Protein AF-A0A519G5K0-F1 (afdb_monomer)

Radius of gyration: 10.01 Å; Cα contacts (8 Å, |Δi|>4): 33; chains: 1; bounding box: 22×20×22 Å

Secondary structure (DSSP, 8-state):
-HHHHTTT---EE-S-TT-EEPPP--HHHHHHHHHHHHT-

Sequence (40 aa):
WQGLYDRGVLIRDVGIAHSLRVTAGTVDETTAFLDALASL

Structure (mmCIF, N/CA/C/O backbone):
data_AF-A0A519G5K0-F1
#
_entry.id   AF-A0A519G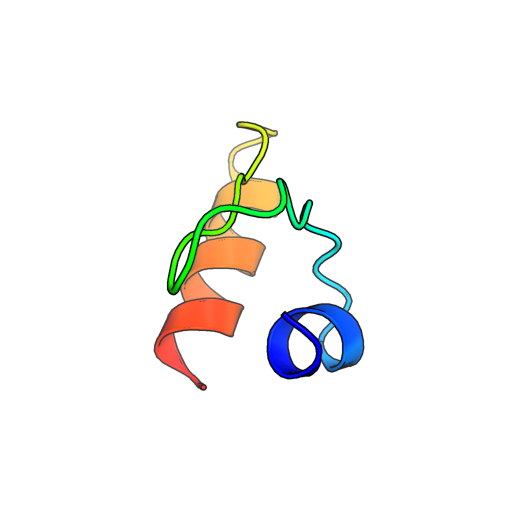5K0-F1
#
loop_
_atom_site.group_PDB
_atom_site.id
_atom_site.type_symbol
_atom_site.label_atom_id
_atom_site.label_alt_id
_atom_site.label_comp_id
_atom_site.label_asym_id
_atom_site.label_entity_id
_atom_site.label_seq_id
_atom_site.pdbx_PDB_ins_code
_atom_site.Cartn_x
_atom_site.Cartn_y
_atom_site.Cartn_z
_atom_site.occupancy
_atom_s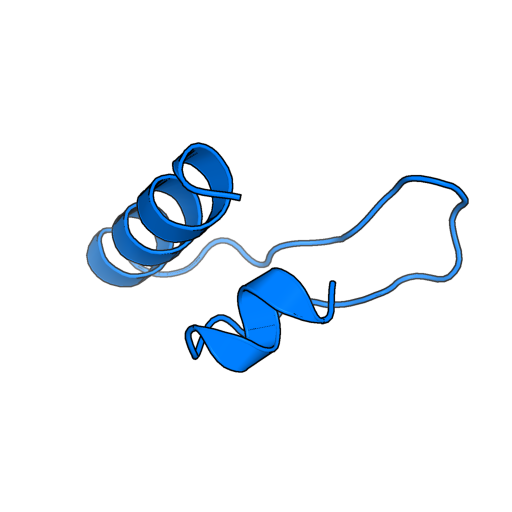ite.B_iso_or_equiv
_atom_site.auth_seq_id
_atom_site.auth_comp_id
_atom_site.auth_asym_id
_atom_site.auth_atom_id
_atom_site.pdbx_PDB_model_num
ATOM 1 N N . TRP A 1 1 ? 5.083 -5.341 -6.076 1.00 91.81 1 TRP A N 1
ATOM 2 C CA . TRP A 1 1 ? 3.845 -4.542 -5.958 1.00 91.81 1 TRP A CA 1
ATOM 3 C C . TRP A 1 1 ? 2.587 -5.408 -5.996 1.00 91.81 1 TRP A C 1
ATOM 5 O O . TRP A 1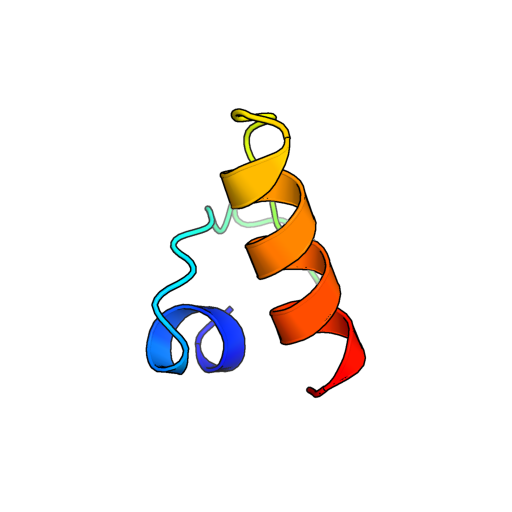 1 ? 1.658 -5.089 -5.271 1.00 91.81 1 TRP A O 1
ATOM 15 N N . GLN A 1 2 ? 2.551 -6.504 -6.767 1.00 94.81 2 GLN A N 1
ATOM 16 C CA . GLN A 1 2 ? 1.347 -7.334 -6.928 1.00 94.81 2 GLN A CA 1
ATOM 17 C C . GLN A 1 2 ? 0.733 -7.829 -5.606 1.00 94.81 2 GLN A C 1
ATOM 19 O O . GLN A 1 2 ? -0.456 -7.643 -5.405 1.00 94.81 2 GLN A O 1
ATOM 24 N N . GLY A 1 3 ? 1.537 -8.294 -4.642 1.00 95.75 3 GLY A N 1
ATOM 25 C C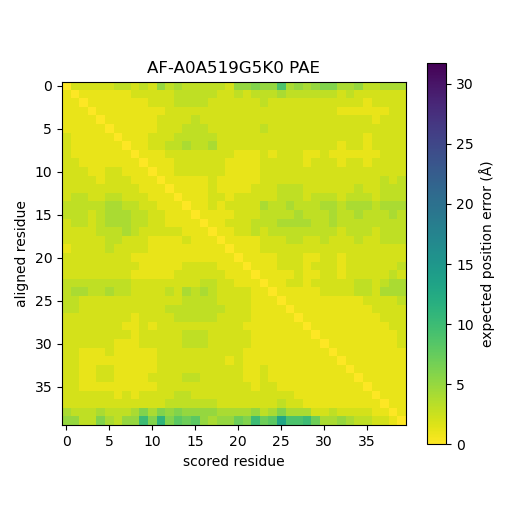A . GLY A 1 3 ? 1.005 -8.728 -3.340 1.00 95.75 3 GLY A CA 1
ATOM 26 C C . GLY A 1 3 ? 0.287 -7.638 -2.523 1.00 95.75 3 GLY A C 1
ATOM 27 O O . GLY A 1 3 ? -0.597 -7.960 -1.737 1.00 95.75 3 GLY A O 1
ATOM 28 N N . LEU A 1 4 ? 0.623 -6.355 -2.715 1.00 96.38 4 LEU A N 1
ATOM 29 C CA . LEU A 1 4 ? -0.133 -5.238 -2.126 1.00 96.38 4 LEU A CA 1
ATOM 30 C C . LEU A 1 4 ? -1.434 -4.986 -2.900 1.00 96.38 4 LEU A C 1
ATOM 32 O O . LEU A 1 4 ? -2.478 -4.763 -2.291 1.00 96.38 4 LEU A O 1
ATOM 36 N N . TYR A 1 5 ? -1.386 -5.084 -4.231 1.00 96.75 5 TYR A N 1
ATOM 37 C CA . TYR A 1 5 ? -2.559 -4.932 -5.093 1.00 96.75 5 TYR A CA 1
ATOM 38 C C . TYR A 1 5 ? -3.629 -5.993 -4.804 1.00 96.75 5 TYR A C 1
ATOM 40 O O . TYR A 1 5 ? -4.801 -5.653 -4.665 1.00 96.75 5 TYR A O 1
ATOM 48 N N . ASP A 1 6 ? -3.220 -7.248 -4.613 1.00 96.81 6 ASP A N 1
ATOM 49 C CA . ASP A 1 6 ? -4.120 -8.361 -4.282 1.00 96.81 6 ASP A CA 1
ATOM 50 C C . ASP A 1 6 ? -4.836 -8.161 -2.931 1.00 96.81 6 ASP A C 1
ATOM 52 O O . ASP A 1 6 ? -5.885 -8.748 -2.677 1.00 96.81 6 ASP A O 1
ATOM 56 N N . ARG A 1 7 ? -4.293 -7.289 -2.073 1.00 96.00 7 ARG A N 1
ATOM 57 C CA . ARG A 1 7 ? -4.858 -6.891 -0.774 1.00 96.00 7 ARG A CA 1
ATOM 58 C C . ARG A 1 7 ? -5.618 -5.561 -0.831 1.00 96.00 7 ARG A C 1
ATOM 60 O O . ARG A 1 7 ? -5.978 -5.019 0.208 1.00 96.00 7 ARG A O 1
ATOM 67 N N . GLY A 1 8 ? -5.852 -5.021 -2.029 1.00 97.00 8 GLY A N 1
ATOM 68 C CA . GLY A 1 8 ? -6.578 -3.766 -2.243 1.00 97.00 8 GLY A CA 1
ATOM 69 C C . GLY A 1 8 ? -5.740 -2.495 -2.071 1.00 97.00 8 GLY A C 1
ATOM 70 O O . GLY A 1 8 ? -6.292 -1.398 -2.082 1.00 97.00 8 GLY A O 1
ATOM 71 N N . VAL A 1 9 ? -4.414 -2.609 -1.941 1.00 97.50 9 VAL A N 1
ATOM 72 C CA . VAL A 1 9 ? -3.514 -1.466 -1.743 1.00 97.50 9 VAL A CA 1
ATOM 73 C C . VAL A 1 9 ? -2.839 -1.092 -3.063 1.00 97.50 9 VAL A C 1
ATOM 75 O O . VAL A 1 9 ? -1.887 -1.733 -3.517 1.00 97.50 9 VAL A O 1
ATOM 78 N N . LEU A 1 10 ? -3.333 -0.024 -3.694 1.00 97.44 10 LEU A N 1
ATOM 79 C CA . LEU A 1 10 ? -2.786 0.483 -4.951 1.00 97.44 10 LEU A CA 1
ATOM 80 C C . LEU A 1 10 ? -1.598 1.423 -4.703 1.00 97.44 10 LEU A C 1
ATOM 82 O O . LEU A 1 10 ? -1.740 2.512 -4.153 1.00 97.44 10 LEU A O 1
ATOM 86 N N . ILE A 1 11 ? -0.426 1.022 -5.187 1.00 96.44 11 ILE A N 1
ATOM 87 C CA . ILE A 1 11 ? 0.823 1.795 -5.134 1.00 96.44 11 ILE A CA 1
ATOM 88 C C . ILE A 1 11 ? 1.437 1.939 -6.527 1.00 96.44 11 ILE A C 1
ATOM 90 O O . ILE A 1 11 ? 1.015 1.276 -7.478 1.00 96.44 11 ILE A O 1
ATOM 94 N N . ARG A 1 12 ? 2.447 2.807 -6.669 1.00 98.00 12 ARG A N 1
ATOM 95 C CA . ARG A 1 12 ? 3.061 3.098 -7.968 1.00 98.00 12 ARG A CA 1
ATOM 96 C C . ARG A 1 12 ? 4.439 2.460 -8.106 1.00 98.00 12 ARG A C 1
ATOM 98 O O . ARG A 1 12 ? 5.349 2.757 -7.335 1.00 98.00 12 ARG A O 1
ATOM 105 N N . ASP A 1 13 ? 4.601 1.660 -9.153 1.00 96.56 13 ASP A N 1
ATOM 106 C CA . ASP A 1 13 ? 5.917 1.337 -9.698 1.00 96.56 13 ASP A CA 1
ATOM 107 C C . ASP A 1 13 ? 6.44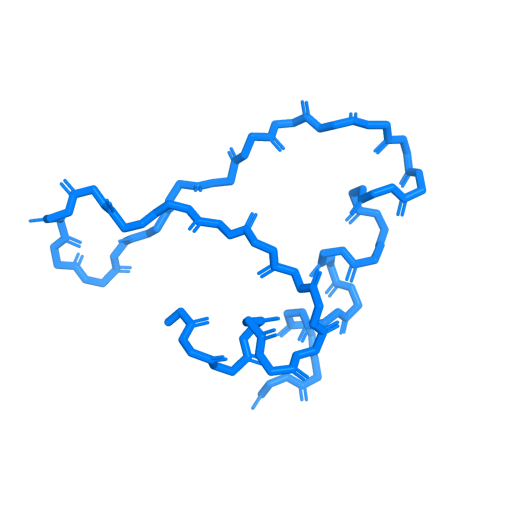7 2.542 -10.493 1.00 96.56 13 ASP A C 1
ATOM 109 O O . ASP A 1 13 ? 5.736 3.124 -11.321 1.00 96.56 13 ASP A O 1
ATOM 113 N N . VAL A 1 14 ? 7.674 2.953 -10.182 1.00 97.25 14 VAL A N 1
ATOM 114 C CA . VAL A 1 14 ? 8.350 4.119 -10.771 1.00 97.25 14 VAL A CA 1
ATOM 115 C C . VAL A 1 14 ? 9.533 3.726 -11.662 1.00 97.25 14 VAL A C 1
ATOM 117 O O . VAL A 1 14 ? 10.243 4.607 -12.136 1.00 97.25 14 VAL A O 1
ATOM 120 N N . GLY A 1 15 ? 9.750 2.429 -11.903 1.00 96.31 15 GLY A N 1
ATOM 121 C CA . GLY A 1 15 ? 10.826 1.932 -12.766 1.00 96.31 15 GLY A CA 1
ATOM 122 C C . GLY A 1 15 ? 12.218 1.951 -12.126 1.00 96.31 15 GLY A C 1
ATOM 123 O O . GLY A 1 15 ? 13.212 1.793 -12.829 1.00 96.31 15 GLY A O 1
ATOM 124 N N . ILE A 1 16 ? 12.309 2.139 -10.806 1.00 97.44 16 ILE A N 1
ATOM 125 C CA . ILE A 1 16 ? 13.565 2.052 -10.052 1.00 97.44 16 ILE A CA 1
ATOM 126 C C . ILE A 1 16 ? 13.654 0.656 -9.444 1.00 97.44 16 ILE A C 1
ATOM 128 O O . ILE A 1 16 ? 12.739 0.215 -8.745 1.00 97.44 16 ILE A O 1
ATOM 132 N N . ALA A 1 17 ? 14.768 -0.034 -9.692 1.00 96.75 17 ALA A N 1
ATOM 133 C CA . ALA A 1 17 ? 14.984 -1.376 -9.170 1.00 96.75 17 ALA A CA 1
ATOM 134 C C . ALA A 1 17 ? 14.769 -1.421 -7.646 1.00 96.75 17 ALA A C 1
ATOM 136 O O . ALA A 1 17 ? 15.245 -0.559 -6.904 1.00 96.75 17 ALA A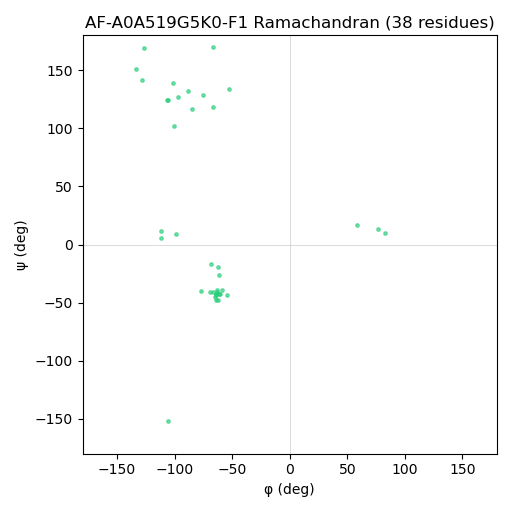 O 1
ATOM 137 N N . HIS A 1 18 ? 14.028 -2.435 -7.195 1.00 94.50 18 HIS A N 1
ATOM 138 C CA . HIS A 1 18 ? 13.722 -2.692 -5.781 1.00 94.50 18 HIS A CA 1
ATOM 139 C C . HIS A 1 18 ? 12.993 -1.557 -5.044 1.00 94.50 18 HIS A C 1
ATOM 141 O O . HIS A 1 18 ? 12.950 -1.557 -3.817 1.00 94.50 18 HIS A O 1
ATOM 147 N N . SER A 1 19 ? 12.403 -0.602 -5.768 1.00 96.62 19 SER A N 1
ATOM 148 C CA . SER A 1 19 ? 11.773 0.578 -5.177 1.00 96.62 19 SER A CA 1
ATOM 149 C C . SER A 1 19 ? 10.348 0.765 -5.683 1.00 96.62 19 SER A C 1
ATOM 151 O O . SER A 1 19 ? 10.046 0.565 -6.856 1.00 96.62 19 SER A O 1
ATOM 153 N N . LEU A 1 20 ? 9.463 1.188 -4.785 1.00 97.12 20 LEU A N 1
ATOM 154 C CA . LEU A 1 20 ? 8.071 1.521 -5.075 1.00 97.12 20 LEU A CA 1
ATOM 155 C C . LEU A 1 20 ? 7.739 2.856 -4.410 1.00 97.12 20 LEU A C 1
ATOM 157 O O . LEU A 1 20 ? 8.312 3.195 -3.375 1.00 97.12 20 LEU A O 1
ATOM 161 N N . ARG A 1 21 ? 6.805 3.613 -4.990 1.00 97.81 21 ARG A N 1
ATOM 162 C CA . ARG A 1 21 ? 6.329 4.873 -4.413 1.00 97.81 21 ARG A CA 1
ATOM 163 C C . ARG A 1 21 ? 4.927 4.690 -3.843 1.00 97.81 21 ARG A C 1
ATOM 165 O O . ARG A 1 21 ? 3.996 4.333 -4.569 1.00 97.81 21 ARG A O 1
ATOM 172 N N . VAL A 1 22 ? 4.777 5.019 -2.567 1.00 97.94 22 VAL A N 1
ATOM 173 C CA . VAL A 1 22 ? 3.486 5.169 -1.890 1.00 97.94 22 VAL A CA 1
ATOM 174 C C . VAL A 1 22 ? 3.147 6.656 -1.781 1.00 97.94 22 VAL A C 1
ATOM 176 O O . VAL A 1 22 ? 4.027 7.486 -1.549 1.00 97.94 22 VAL A O 1
ATOM 179 N N . THR A 1 23 ? 1.886 7.008 -2.011 1.00 98.00 23 THR A N 1
ATOM 180 C CA . THR A 1 23 ? 1.384 8.365 -1.763 1.00 98.00 23 THR A CA 1
ATOM 181 C C . THR A 1 23 ? 0.913 8.430 -0.314 1.00 98.00 23 THR A C 1
ATOM 183 O O . THR A 1 23 ? 0.186 7.540 0.114 1.00 98.00 23 THR A O 1
ATOM 186 N N . ALA A 1 24 ? 1.308 9.459 0.438 1.00 96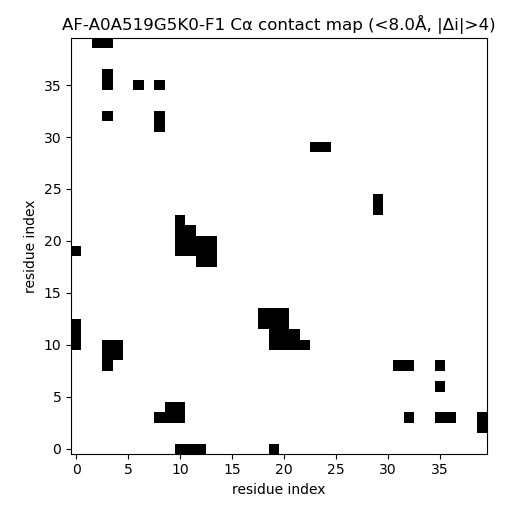.62 24 ALA A N 1
ATOM 187 C CA . ALA A 1 24 ? 0.781 9.670 1.784 1.00 96.62 24 ALA A CA 1
ATOM 188 C C . ALA A 1 24 ? -0.714 10.017 1.702 1.00 96.62 24 ALA A C 1
ATOM 190 O O . ALA A 1 24 ? -1.080 11.009 1.067 1.00 96.62 24 ALA A O 1
ATOM 191 N N . GLY A 1 25 ? -1.550 9.169 2.297 1.00 96.56 25 GLY A N 1
ATOM 192 C CA . GLY A 1 25 ? -2.999 9.339 2.359 1.00 96.56 25 GLY A CA 1
ATOM 193 C C . GLY A 1 25 ? -3.466 9.762 3.748 1.00 96.56 25 GLY A C 1
ATOM 194 O O . GLY A 1 25 ? -2.732 10.378 4.524 1.00 96.56 25 GLY A O 1
ATOM 195 N N . THR A 1 26 ? -4.699 9.398 4.070 1.00 98.50 26 THR A N 1
ATOM 196 C CA . THR A 1 26 ? -5.261 9.489 5.421 1.00 98.50 26 THR A CA 1
ATOM 197 C C . THR A 1 26 ? -4.571 8.517 6.391 1.00 98.50 26 THR A C 1
ATOM 199 O O . THR A 1 26 ? -3.791 7.645 5.993 1.00 98.50 26 THR A O 1
ATOM 202 N N . VAL A 1 27 ? -4.858 8.656 7.689 1.00 98.50 27 VAL A N 1
ATOM 203 C CA . VAL A 1 27 ? -4.356 7.737 8.726 1.00 98.50 27 VAL A CA 1
ATOM 204 C C . VAL A 1 27 ? -4.851 6.311 8.479 1.00 98.50 27 VAL A C 1
ATOM 206 O O . VAL A 1 27 ? -4.055 5.376 8.565 1.00 98.50 27 VAL A O 1
ATOM 209 N N . ASP A 1 28 ? -6.124 6.149 8.111 1.00 98.31 28 ASP A N 1
ATOM 210 C CA . ASP A 1 28 ? -6.724 4.837 7.848 1.00 98.31 28 ASP A CA 1
ATOM 211 C C . ASP A 1 28 ? -6.073 4.163 6.633 1.00 98.31 28 ASP A C 1
ATOM 213 O O . ASP A 1 28 ? -5.666 3.004 6.704 1.00 98.31 28 ASP A O 1
ATOM 217 N N . GLU A 1 29 ? -5.879 4.906 5.538 1.00 98.31 29 GLU A N 1
ATOM 218 C CA . GLU A 1 29 ? -5.194 4.398 4.340 1.00 98.31 29 GLU A CA 1
ATOM 219 C C . GLU A 1 29 ? -3.730 4.040 4.626 1.00 98.31 29 GLU A C 1
ATOM 221 O O . GLU A 1 29 ? -3.231 3.015 4.158 1.00 98.31 29 GLU A O 1
ATOM 226 N N . THR A 1 30 ? -3.037 4.864 5.418 1.00 98.19 30 THR A N 1
ATOM 227 C CA . THR A 1 30 ? -1.640 4.610 5.799 1.00 98.19 30 THR A CA 1
ATOM 228 C C . THR A 1 30 ? -1.529 3.369 6.682 1.00 98.19 30 THR A C 1
ATOM 230 O O . THR A 1 30 ? -0.628 2.557 6.481 1.00 98.19 30 THR A O 1
ATOM 233 N N . THR A 1 31 ? -2.461 3.183 7.618 1.00 98.25 31 THR A N 1
ATOM 234 C CA . THR A 1 31 ? -2.512 1.998 8.488 1.00 98.25 31 THR A CA 1
ATOM 235 C C . THR A 1 31 ? -2.760 0.738 7.664 1.00 98.25 31 THR A C 1
ATOM 237 O O . THR A 1 31 ? -1.982 -0.208 7.755 1.00 98.25 31 THR A O 1
ATOM 240 N N . ALA A 1 32 ? -3.746 0.762 6.761 1.00 97.44 32 ALA A N 1
ATOM 241 C CA . ALA A 1 32 ? -4.023 -0.358 5.863 1.00 97.44 32 ALA A CA 1
ATOM 242 C C . ALA A 1 32 ? -2.814 -0.724 4.979 1.00 97.44 32 ALA A C 1
ATOM 244 O O . ALA A 1 32 ? -2.529 -1.905 4.773 1.00 97.44 32 ALA A O 1
ATOM 245 N N . PHE A 1 33 ? -2.068 0.271 4.481 1.00 97.88 33 PHE A N 1
ATOM 246 C CA . PHE A 1 33 ? -0.820 0.036 3.748 1.00 97.88 33 PHE A CA 1
ATOM 247 C C . PHE A 1 33 ? 0.244 -0.650 4.617 1.00 97.88 33 PHE A C 1
ATOM 249 O O . PHE A 1 33 ? 0.855 -1.623 4.167 1.00 97.88 33 PHE A O 1
ATOM 256 N N . LEU A 1 34 ? 0.467 -0.164 5.843 1.00 97.69 34 LEU A N 1
ATOM 257 C CA . LEU A 1 34 ? 1.464 -0.728 6.759 1.00 97.69 34 LEU A CA 1
ATOM 258 C C . LEU A 1 34 ? 1.114 -2.166 7.164 1.00 97.69 34 LEU A C 1
ATOM 260 O O . LEU A 1 34 ? 1.990 -3.029 7.129 1.00 97.69 34 LEU A O 1
ATOM 264 N N . ASP A 1 35 ? -0.156 -2.441 7.459 1.00 97.88 35 ASP A N 1
ATOM 265 C CA . ASP A 1 35 ? -0.634 -3.782 7.808 1.00 97.88 35 ASP A CA 1
ATOM 266 C C . ASP A 1 35 ? -0.478 -4.761 6.638 1.00 97.88 35 ASP A C 1
ATOM 268 O O . ASP A 1 35 ? -0.002 -5.891 6.807 1.00 97.88 35 ASP A O 1
ATOM 272 N N . ALA A 1 36 ? -0.826 -4.325 5.422 1.00 97.19 36 ALA A N 1
ATOM 273 C CA . ALA A 1 36 ? -0.633 -5.126 4.219 1.00 97.19 36 ALA A CA 1
ATOM 274 C C . ALA A 1 36 ? 0.854 -5.406 3.959 1.00 97.19 36 ALA A C 1
ATOM 276 O O . ALA A 1 36 ? 1.193 -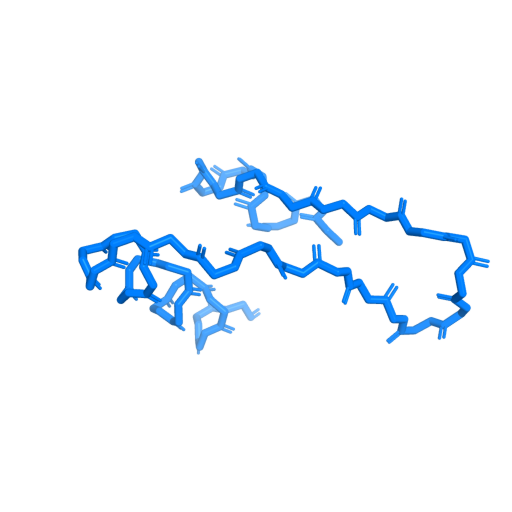6.522 3.581 1.00 97.19 36 ALA A O 1
ATOM 277 N N . LEU A 1 37 ? 1.737 -4.428 4.188 1.00 96.31 37 LEU A N 1
ATOM 278 C CA . LEU A 1 37 ? 3.182 -4.579 4.004 1.00 96.31 37 LEU A CA 1
ATOM 279 C C . LEU A 1 37 ? 3.818 -5.511 5.043 1.00 96.31 37 LEU A C 1
ATOM 281 O O . LEU A 1 37 ? 4.676 -6.312 4.686 1.00 96.31 37 LEU A O 1
ATOM 285 N N . ALA A 1 38 ? 3.398 -5.426 6.306 1.00 97.06 38 ALA A N 1
ATOM 286 C CA . ALA A 1 38 ? 3.928 -6.247 7.397 1.00 97.06 38 ALA A CA 1
ATOM 287 C C . ALA A 1 38 ? 3.557 -7.736 7.287 1.00 97.06 38 ALA A C 1
ATOM 289 O O . ALA A 1 38 ? 4.152 -8.575 7.959 1.00 97.06 38 ALA A O 1
ATOM 290 N N . SER A 1 39 ? 2.559 -8.061 6.466 1.00 94.12 39 SER A N 1
ATOM 291 C CA . SER A 1 39 ? 2.019 -9.412 6.309 1.00 94.12 39 SER A CA 1
ATOM 292 C C . SER A 1 39 ? 2.311 -10.041 4.941 1.00 94.12 39 SER A C 1
ATOM 294 O O . SER A 1 39 ? 1.701 -11.061 4.606 1.00 94.12 39 SER A O 1
ATOM 296 N N . LEU A 1 40 ? 3.201 -9.429 4.154 1.00 87.00 40 LEU A N 1
ATOM 297 C CA . LEU A 1 40 ? 3.776 -9.970 2.914 1.00 87.00 40 LEU A CA 1
ATOM 298 C C . LEU A 1 40 ? 4.976 -10.873 3.201 1.00 87.00 40 LEU A C 1
ATOM 300 O O . LEU A 1 40 ? 5.090 -11.883 2.473 1.00 87.00 40 LEU A O 1
#

Nearest PDB structures (foldseek):
  5t7z-assembly1_A  TM=3.649E-01  e=6.169E+00  Sorangium cellulosum

Mean predicted aligned error: 1.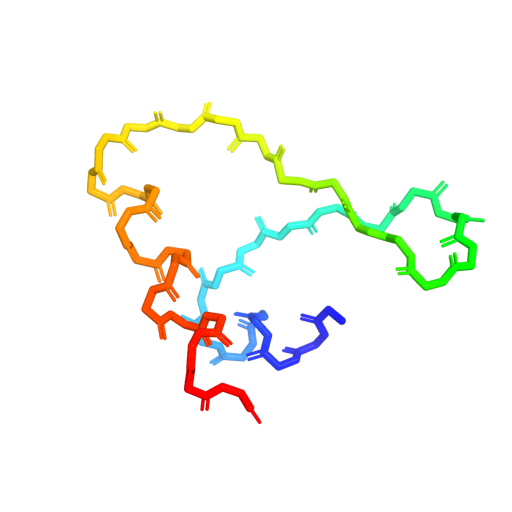99 Å

Solvent-accessible surface area (backbone atoms only — not comparable to full-atom values): 2686 Å² total; per-residue (Å²): 112,65,78,39,44,79,70,75,43,86,68,42,80,75,87,48,86,100,49,73,47,77,80,90,66,55,73,68,56,47,49,54,48,51,56,52,61,77,72,110

pLDDT: mean 96.67, std 2.03, range [87.0, 98.5]

Foldseek 3Di:
DVQCVVLVQDWADPPDPPDTDDDDDDPVNVVSSVVSVVVD